Protein AF-A0A2V4DTX3-F1 (afdb_monomer_lite)

Structure (mmCIF, N/CA/C/O backbone):
data_AF-A0A2V4DTX3-F1
#
_entry.id   AF-A0A2V4DTX3-F1
#
loop_
_atom_site.group_PDB
_atom_site.id
_atom_site.type_symbol
_atom_site.label_atom_id
_atom_site.label_alt_id
_atom_site.label_comp_id
_atom_site.label_asym_id
_atom_site.label_entity_id
_atom_site.label_seq_id
_atom_site.pdbx_PDB_ins_code
_atom_site.Cartn_x
_atom_site.Cartn_y
_atom_site.Cartn_z
_atom_site.occupancy
_atom_site.B_iso_or_equiv
_atom_site.auth_seq_id
_atom_site.auth_comp_id
_atom_site.auth_asym_id
_atom_site.auth_atom_id
_atom_site.pdbx_PDB_model_num
ATOM 1 N N . MET A 1 1 ? -13.072 -30.978 7.546 1.00 42.16 1 MET A N 1
ATOM 2 C CA . MET A 1 1 ? -12.257 -29.794 7.892 1.00 42.16 1 MET A CA 1
ATOM 3 C C . MET A 1 1 ? -13.135 -28.578 7.645 1.00 42.16 1 MET A C 1
ATOM 5 O O . MET A 1 1 ? -13.611 -28.430 6.529 1.00 42.16 1 MET A O 1
ATOM 9 N N . GLY A 1 2 ? -13.506 -27.844 8.697 1.00 48.59 2 GLY A N 1
ATOM 10 C CA . GLY A 1 2 ? -14.515 -26.782 8.617 1.00 48.59 2 GLY A CA 1
ATOM 11 C C . GLY A 1 2 ? -14.026 -25.596 7.789 1.00 48.59 2 GLY A C 1
ATOM 12 O O . GLY A 1 2 ? -12.888 -25.165 7.942 1.00 48.59 2 GLY A O 1
ATOM 13 N N . ASN A 1 3 ? -14.885 -25.094 6.907 1.00 57.97 3 ASN A N 1
ATOM 14 C CA . ASN A 1 3 ? -14.636 -23.894 6.121 1.00 57.97 3 ASN A CA 1
ATOM 15 C C . ASN A 1 3 ? -14.630 -22.687 7.076 1.00 57.97 3 ASN A C 1
ATOM 17 O O . ASN A 1 3 ? -15.681 -22.321 7.603 1.00 57.97 3 ASN A O 1
ATOM 21 N N . VAL A 1 4 ? -13.461 -22.110 7.368 1.00 64.38 4 VAL A N 1
ATOM 22 C CA . VAL A 1 4 ? -13.386 -20.865 8.143 1.00 64.38 4 VAL A CA 1
ATOM 23 C C . VAL A 1 4 ? -13.769 -19.740 7.193 1.00 64.38 4 VAL A C 1
ATOM 25 O O . VAL A 1 4 ? -12.956 -19.286 6.392 1.00 64.38 4 VAL A O 1
ATOM 28 N N . ALA A 1 5 ? -15.031 -19.321 7.240 1.00 69.94 5 ALA A N 1
ATOM 29 C CA . ALA A 1 5 ? -15.463 -18.136 6.520 1.00 69.94 5 ALA A CA 1
ATOM 30 C C . ALA A 1 5 ? -14.738 -16.920 7.115 1.00 69.94 5 ALA A C 1
ATOM 32 O O . ALA A 1 5 ? -14.965 -16.549 8.268 1.00 69.94 5 ALA A O 1
ATOM 33 N N . PHE A 1 6 ? -13.837 -16.318 6.341 1.00 78.69 6 PHE A N 1
ATOM 34 C CA . PHE A 1 6 ? -13.196 -15.070 6.730 1.00 78.69 6 PHE A CA 1
ATOM 35 C C . PHE A 1 6 ? -14.216 -13.935 6.667 1.00 78.69 6 PHE A C 1
ATOM 37 O O . PHE A 1 6 ? -14.884 -13.724 5.654 1.00 78.69 6 PHE A O 1
ATOM 44 N N . LYS A 1 7 ? -14.353 -13.216 7.780 1.00 91.44 7 LYS A N 1
ATOM 45 C CA . LYS A 1 7 ? -15.274 -12.089 7.907 1.00 91.44 7 LYS A CA 1
ATOM 46 C C . LYS A 1 7 ? -14.703 -10.856 7.206 1.00 91.44 7 LYS A C 1
ATOM 48 O O . LYS A 1 7 ? -13.516 -10.573 7.345 1.00 91.44 7 LYS A O 1
ATOM 53 N N . ILE A 1 8 ? -15.560 -10.122 6.501 1.00 94.75 8 ILE A N 1
ATOM 54 C CA . ILE A 1 8 ? -15.244 -8.813 5.920 1.00 94.75 8 ILE A CA 1
ATOM 55 C C . ILE A 1 8 ? -15.893 -7.740 6.786 1.00 94.75 8 ILE A C 1
ATOM 57 O O . ILE A 1 8 ? -17.085 -7.823 7.086 1.00 94.75 8 ILE A O 1
ATOM 61 N N . GLU A 1 9 ? -15.117 -6.740 7.190 1.00 96.69 9 GLU A N 1
ATOM 62 C CA . GLU A 1 9 ? -15.584 -5.615 8.000 1.00 96.69 9 GLU A CA 1
ATOM 63 C C . GLU A 1 9 ? -15.115 -4.295 7.394 1.00 96.69 9 GLU A C 1
ATOM 65 O O . GLU A 1 9 ? -13.954 -4.165 7.020 1.00 96.69 9 GLU A O 1
ATOM 70 N N . VAL A 1 10 ? -15.998 -3.299 7.347 1.00 97.12 10 VAL A N 1
ATOM 71 C CA . VAL A 1 10 ? -15.626 -1.919 7.016 1.00 97.12 10 VAL A CA 1
ATOM 72 C C . VAL A 1 10 ? -15.450 -1.145 8.321 1.00 97.12 10 VAL A C 1
ATOM 74 O O . VAL A 1 10 ? -16.322 -1.200 9.191 1.00 97.12 10 VAL A O 1
ATOM 77 N N . LYS A 1 11 ? -14.322 -0.453 8.485 1.00 97.19 11 LYS A N 1
ATOM 78 C CA . LYS A 1 11 ? -13.962 0.305 9.692 1.00 97.19 11 LYS A CA 1
ATOM 79 C C . LYS A 1 11 ? -13.535 1.728 9.333 1.00 97.19 11 LYS A C 1
ATOM 81 O O . LYS A 1 11 ? -12.958 1.918 8.264 1.00 97.19 11 LYS A O 1
ATOM 86 N N . PRO A 1 12 ? -13.792 2.724 10.198 1.00 97.69 12 PRO A N 1
ATOM 87 C CA . PRO A 1 12 ? -13.219 4.052 10.019 1.00 97.69 12 PRO A CA 1
ATOM 88 C C . PRO A 1 12 ? -11.695 3.986 10.155 1.00 97.69 12 PRO A C 1
ATOM 90 O O . PRO A 1 12 ? -11.177 3.143 10.897 1.00 97.69 12 PRO A O 1
ATOM 93 N N . TYR A 1 13 ? -10.990 4.871 9.453 1.00 97.56 13 TYR A N 1
ATOM 94 C CA . TYR A 1 13 ? -9.539 4.990 9.545 1.00 97.56 13 TYR A CA 1
ATOM 95 C C . TYR A 1 13 ? -9.045 5.160 10.988 1.00 97.56 13 TYR A C 1
ATOM 97 O O . TYR A 1 13 ? -9.677 5.779 11.845 1.00 97.56 13 TYR A O 1
ATOM 105 N N . SER A 1 14 ? -7.862 4.604 11.230 1.00 96.31 14 SER A N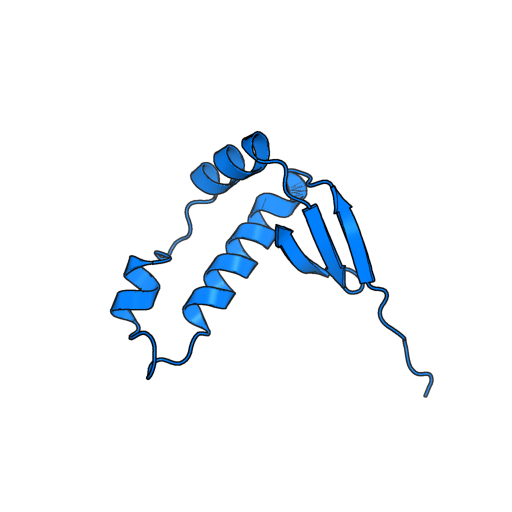 1
ATOM 106 C CA . SER A 1 14 ? -7.0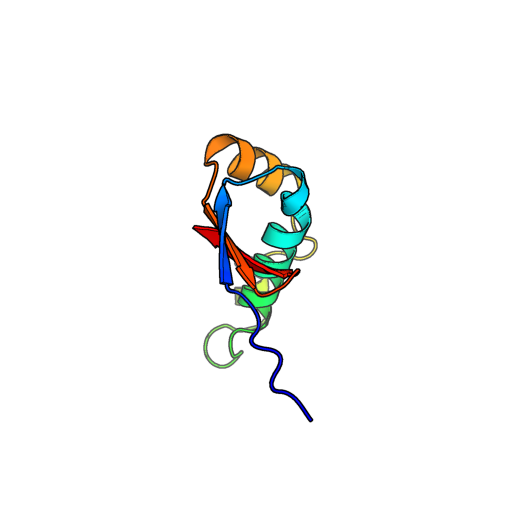54 4.849 12.414 1.00 96.31 14 SER A CA 1
ATOM 107 C C . SER A 1 14 ? -5.607 5.013 11.971 1.00 96.31 14 SER A C 1
ATOM 109 O O . SER A 1 14 ? -5.120 4.225 11.160 1.00 96.31 14 SER A O 1
ATOM 111 N N . SER A 1 15 ? -4.901 5.986 12.548 1.00 96.19 15 SER A N 1
ATOM 112 C CA . SER A 1 15 ? -3.493 6.256 12.232 1.00 96.19 15 SER A CA 1
ATOM 113 C C . SER A 1 15 ? -2.550 5.083 12.509 1.00 96.19 15 SER A C 1
ATOM 115 O O . SER A 1 15 ? -1.454 5.026 11.958 1.00 96.19 15 SER A O 1
ATOM 117 N N . LEU A 1 16 ? -3.002 4.085 13.273 1.00 96.38 16 LEU A N 1
ATOM 118 C CA . LEU A 1 16 ? -2.297 2.817 13.462 1.00 96.38 16 LEU A CA 1
ATOM 119 C C . LEU A 1 16 ? -2.147 2.003 12.163 1.00 96.38 16 LEU A C 1
ATOM 121 O O . LEU A 1 16 ? -1.245 1.178 12.076 1.00 96.38 16 LEU A O 1
ATOM 125 N N . TYR A 1 17 ? -2.994 2.241 11.155 1.00 96.81 17 TYR A N 1
ATOM 126 C CA . TYR A 1 17 ? -2.987 1.522 9.875 1.00 96.81 17 TYR A CA 1
ATOM 127 C C . TYR A 1 17 ? -2.225 2.248 8.761 1.00 96.81 17 TYR A C 1
ATOM 129 O O . TYR A 1 17 ? -2.207 1.764 7.635 1.00 96.81 17 TYR A O 1
ATOM 137 N N . VAL A 1 18 ? -1.588 3.394 9.028 1.00 97.25 18 VAL A N 1
ATOM 138 C CA . VAL A 1 18 ? -0.901 4.185 7.986 1.00 97.25 18 VAL A CA 1
ATOM 139 C C . VAL A 1 18 ? 0.139 3.362 7.238 1.00 97.25 18 VAL A C 1
ATOM 141 O O . VAL A 1 18 ? 0.164 3.389 6.009 1.00 97.25 18 VAL A O 1
ATOM 144 N N . THR A 1 19 ? 0.965 2.609 7.965 1.00 96.31 19 THR A N 1
ATOM 145 C CA . THR A 1 19 ? 1.983 1.745 7.361 1.00 96.31 19 THR A CA 1
ATOM 146 C C . THR A 1 19 ? 1.338 0.653 6.512 1.00 96.31 19 THR A C 1
ATOM 148 O O . THR A 1 19 ? 1.701 0.509 5.353 1.00 96.31 19 THR A O 1
ATOM 151 N N . GLU A 1 20 ? 0.315 -0.040 7.025 1.00 96.81 20 GLU A N 1
ATOM 152 C CA . GLU A 1 20 ? -0.384 -1.090 6.266 1.00 96.81 20 GLU A CA 1
ATOM 153 C C . GLU A 1 20 ? -1.076 -0.551 5.007 1.00 96.81 20 GLU A C 1
ATOM 155 O O . GLU A 1 20 ? -1.036 -1.199 3.964 1.00 96.81 20 GLU A O 1
ATOM 160 N N . ILE A 1 21 ? -1.689 0.635 5.075 1.00 97.31 21 ILE A N 1
ATOM 161 C CA . ILE A 1 21 ? -2.309 1.302 3.921 1.00 97.31 21 ILE A CA 1
ATOM 162 C C . ILE A 1 21 ? -1.245 1.654 2.875 1.00 97.31 21 ILE A C 1
ATOM 164 O O . ILE A 1 21 ? -1.439 1.397 1.686 1.00 97.31 21 ILE A O 1
ATOM 168 N N . CYS A 1 22 ? -0.131 2.237 3.319 1.00 97.00 22 CYS A N 1
ATOM 169 C CA . CYS A 1 22 ? 0.975 2.647 2.463 1.00 97.00 22 CYS A CA 1
ATOM 170 C C . CYS A 1 22 ? 1.617 1.438 1.764 1.00 97.00 22 CYS A C 1
ATOM 172 O O . CYS A 1 22 ? 1.782 1.450 0.544 1.00 97.00 22 CYS A O 1
ATOM 174 N N . ASP A 1 23 ? 1.878 0.366 2.512 1.00 96.44 23 ASP A N 1
ATOM 175 C CA . ASP A 1 23 ? 2.443 -0.883 1.997 1.00 96.44 23 ASP A CA 1
ATOM 176 C C . ASP A 1 23 ? 1.486 -1.583 1.034 1.00 96.44 23 ASP A C 1
ATOM 178 O O . ASP A 1 23 ? 1.911 -2.072 -0.015 1.00 96.44 23 ASP A O 1
ATOM 182 N N . LEU A 1 24 ? 0.188 -1.615 1.360 1.00 96.81 24 LEU A N 1
ATOM 183 C CA . LEU A 1 24 ? -0.838 -2.185 0.492 1.00 96.81 24 LEU A CA 1
ATOM 184 C C . LEU A 1 24 ? -0.909 -1.425 -0.833 1.00 96.81 24 LEU A C 1
ATOM 186 O O . LEU A 1 24 ? -0.934 -2.050 -1.894 1.00 96.81 24 LEU A O 1
ATOM 190 N N . PHE A 1 25 ? -0.917 -0.091 -0.787 1.00 96.94 25 PHE A N 1
ATOM 191 C CA . PHE A 1 25 ? -0.934 0.738 -1.988 1.00 96.94 25 PHE A CA 1
ATOM 192 C C . PHE A 1 25 ? 0.325 0.520 -2.834 1.00 96.94 25 PHE A C 1
ATOM 194 O O . PHE A 1 25 ? 0.211 0.216 -4.021 1.00 96.94 25 PHE A O 1
ATOM 201 N N . HIS A 1 26 ? 1.509 0.611 -2.221 1.00 96.75 26 HIS A N 1
ATOM 202 C CA . HIS A 1 26 ? 2.793 0.417 -2.902 1.00 96.75 26 HIS A CA 1
ATOM 203 C C . HIS A 1 26 ? 2.874 -0.965 -3.554 1.00 96.75 26 HIS A C 1
ATOM 205 O O . HIS A 1 26 ? 3.093 -1.069 -4.761 1.00 96.75 26 HIS A O 1
ATOM 211 N N . SER A 1 27 ? 2.553 -2.016 -2.796 1.00 95.62 27 SER A N 1
ATOM 212 C CA . SER A 1 27 ? 2.532 -3.391 -3.302 1.00 95.62 27 SER A CA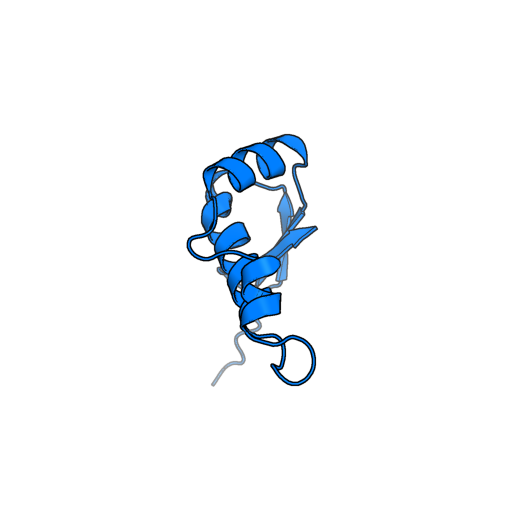 1
ATOM 213 C C . SER A 1 27 ? 1.549 -3.565 -4.457 1.00 95.62 27 SER A C 1
ATOM 215 O O . SER A 1 27 ? 1.839 -4.293 -5.401 1.00 95.62 27 SER A O 1
ATOM 217 N N . THR A 1 28 ? 0.396 -2.890 -4.410 1.00 96.62 28 THR A N 1
ATOM 218 C CA . THR A 1 28 ? -0.609 -2.966 -5.477 1.00 96.62 28 THR A CA 1
ATOM 219 C C . THR A 1 28 ? -0.093 -2.347 -6.773 1.00 96.62 28 THR A C 1
ATOM 221 O O . THR A 1 28 ? -0.255 -2.961 -7.822 1.00 96.62 28 THR A O 1
ATOM 224 N N . ILE A 1 29 ? 0.570 -1.185 -6.716 1.00 97.06 29 ILE A N 1
ATOM 225 C CA . ILE A 1 29 ? 1.164 -0.541 -7.901 1.00 97.06 29 ILE A CA 1
ATOM 226 C C . ILE A 1 29 ? 2.281 -1.404 -8.500 1.00 97.06 29 ILE A C 1
ATOM 228 O O . ILE A 1 29 ? 2.312 -1.634 -9.708 1.00 97.06 29 ILE A O 1
ATOM 232 N N . HIS A 1 30 ? 3.163 -1.938 -7.656 1.00 96.81 30 HIS A N 1
ATOM 233 C CA . HIS A 1 30 ? 4.307 -2.751 -8.089 1.00 96.81 30 HIS A CA 1
ATOM 234 C C . HIS A 1 30 ? 3.943 -4.168 -8.554 1.00 96.81 30 HIS A C 1
ATOM 236 O O . HIS A 1 30 ? 4.763 -4.841 -9.192 1.00 96.81 30 HIS A O 1
ATOM 242 N N . ALA A 1 31 ? 2.723 -4.618 -8.252 1.00 97.38 31 ALA A N 1
ATOM 243 C CA . ALA A 1 31 ? 2.160 -5.880 -8.719 1.00 97.38 31 ALA A CA 1
ATOM 244 C C . ALA A 1 31 ? 1.394 -5.759 -10.047 1.00 97.38 31 ALA A C 1
ATOM 246 O O . ALA A 1 31 ? 1.000 -6.789 -10.595 1.00 97.38 31 ALA A O 1
ATOM 247 N N . ILE A 1 32 ? 1.173 -4.544 -10.571 1.00 97.56 32 ILE A N 1
ATOM 248 C CA . ILE A 1 32 ? 0.565 -4.378 -11.897 1.00 97.56 32 ILE A CA 1
ATOM 249 C C . ILE A 1 32 ? 1.476 -5.033 -12.943 1.00 97.56 32 ILE A C 1
ATOM 251 O O . ILE A 1 32 ? 2.705 -4.986 -12.836 1.00 97.56 32 ILE A O 1
ATOM 255 N N . ASP A 1 33 ? 0.863 -5.664 -13.943 1.00 97.88 33 ASP A N 1
ATOM 256 C CA . ASP A 1 33 ? 1.583 -6.305 -15.038 1.00 97.88 33 ASP A CA 1
ATOM 257 C C . ASP A 1 33 ? 2.531 -5.309 -15.729 1.00 97.88 33 ASP A C 1
ATOM 259 O O . ASP A 1 33 ? 2.152 -4.173 -16.042 1.00 97.88 33 ASP A O 1
ATOM 263 N N . THR A 1 34 ? 3.773 -5.736 -15.961 1.00 97.00 34 THR A N 1
ATOM 264 C CA . THR A 1 34 ? 4.799 -4.908 -16.600 1.00 97.00 34 THR A CA 1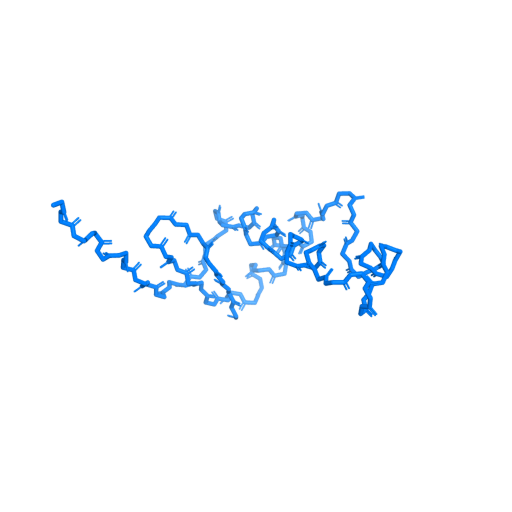
ATOM 265 C C . THR A 1 34 ? 4.540 -4.645 -18.075 1.00 97.00 34 THR A C 1
ATOM 267 O O . THR A 1 34 ? 5.112 -3.702 -18.619 1.00 97.00 34 THR A O 1
ATOM 270 N N . ASP A 1 35 ? 3.660 -5.431 -18.696 1.00 97.62 35 ASP A N 1
ATOM 271 C CA . ASP A 1 35 ? 3.179 -5.178 -20.054 1.00 97.62 35 ASP A CA 1
ATOM 272 C C . ASP A 1 35 ? 2.219 -3.972 -20.110 1.00 97.62 35 ASP A C 1
ATOM 274 O O . ASP A 1 35 ? 2.011 -3.400 -21.180 1.00 97.62 35 ASP A O 1
ATOM 278 N N . ILE A 1 36 ? 1.650 -3.560 -18.965 1.00 97.81 36 ILE A N 1
ATOM 279 C CA . ILE A 1 36 ? 0.780 -2.376 -18.839 1.00 97.81 36 ILE A CA 1
ATOM 280 C C . ILE A 1 36 ? 1.572 -1.171 -18.323 1.00 97.81 36 ILE A C 1
ATOM 282 O O . ILE A 1 36 ? 1.485 -0.092 -18.904 1.00 97.81 36 ILE A O 1
ATOM 286 N N . TYR A 1 37 ? 2.332 -1.352 -17.238 1.00 97.69 37 TYR A N 1
ATOM 287 C CA . TYR A 1 37 ? 3.224 -0.328 -16.691 1.00 97.69 37 TYR A CA 1
ATOM 288 C C . TYR A 1 37 ? 4.601 -0.921 -16.455 1.00 97.69 37 TYR A C 1
ATOM 290 O O . TYR A 1 37 ? 4.772 -1.770 -15.580 1.00 97.69 37 TYR A O 1
ATOM 298 N N . SER A 1 38 ? 5.601 -0.424 -17.173 1.00 97.88 38 SER A N 1
ATOM 299 C CA . SER A 1 38 ? 6.991 -0.812 -16.965 1.00 97.88 38 SER A CA 1
ATOM 300 C C . SER A 1 38 ? 7.440 -0.539 -15.526 1.00 97.88 38 SER A C 1
ATOM 302 O O . SER A 1 38 ? 6.878 0.293 -14.812 1.00 97.88 38 SER A O 1
ATOM 304 N N . LYS A 1 39 ? 8.526 -1.184 -15.092 1.00 97.56 39 LYS A N 1
ATOM 305 C CA . LYS A 1 39 ? 9.078 -0.952 -13.747 1.00 97.56 39 LYS A CA 1
ATOM 306 C C . LYS A 1 39 ? 9.453 0.509 -13.483 1.00 97.56 39 LYS A C 1
ATOM 308 O O . LYS A 1 39 ? 9.294 0.975 -12.361 1.00 97.56 39 LYS A O 1
ATOM 313 N N . ALA A 1 40 ? 9.888 1.243 -14.507 1.00 97.69 40 ALA A N 1
ATOM 314 C CA . ALA A 1 40 ? 10.180 2.668 -14.378 1.00 97.69 40 ALA A CA 1
ATOM 315 C C . ALA A 1 40 ? 8.909 3.506 -14.159 1.00 97.69 40 ALA A C 1
ATOM 317 O O . ALA A 1 40 ? 8.930 4.443 -13.367 1.00 97.69 40 ALA A O 1
ATOM 318 N N . GLU A 1 41 ? 7.799 3.161 -14.816 1.00 98.00 41 GLU A N 1
ATOM 319 C CA . GLU A 1 41 ? 6.508 3.833 -14.617 1.00 98.00 41 GLU A CA 1
ATOM 320 C C . GLU A 1 41 ? 5.896 3.491 -13.256 1.00 98.00 41 GLU A C 1
ATOM 322 O O . GLU A 1 41 ? 5.377 4.382 -12.585 1.00 98.00 41 GLU A O 1
ATOM 327 N N . GLN A 1 42 ? 6.015 2.235 -12.811 1.00 98.25 42 GLN A N 1
ATOM 328 C CA . GLN A 1 42 ? 5.609 1.818 -11.464 1.00 98.25 42 GLN A CA 1
ATOM 329 C C . GLN A 1 42 ? 6.373 2.600 -10.389 1.00 98.25 42 GLN A C 1
ATOM 331 O O . GLN A 1 42 ? 5.747 3.106 -9.463 1.00 98.25 42 GLN A O 1
ATOM 336 N N . GLU A 1 43 ? 7.692 2.777 -10.540 1.00 97.44 43 GLU A N 1
ATOM 337 C CA . GLU A 1 43 ? 8.483 3.583 -9.599 1.00 97.44 43 GLU A CA 1
ATOM 338 C C . GLU A 1 43 ? 8.224 5.088 -9.703 1.00 97.44 43 GLU A C 1
ATOM 340 O O . GLU A 1 43 ? 8.223 5.784 -8.692 1.00 97.44 43 GLU A O 1
ATOM 345 N N . ALA A 1 44 ? 7.964 5.615 -10.901 1.00 96.69 44 ALA A N 1
ATOM 346 C CA . ALA A 1 44 ? 7.569 7.014 -11.053 1.00 96.69 44 ALA A CA 1
ATOM 347 C C . ALA A 1 44 ? 6.207 7.295 -10.392 1.00 96.69 44 ALA A C 1
ATOM 349 O O . ALA A 1 44 ? 5.988 8.386 -9.865 1.00 96.69 44 ALA A O 1
ATOM 350 N N . TRP A 1 45 ? 5.300 6.313 -10.405 1.00 95.62 45 TRP A N 1
ATOM 351 C CA . TRP A 1 45 ? 3.996 6.407 -9.755 1.00 95.62 45 TRP A CA 1
ATOM 352 C C . TRP A 1 45 ? 4.089 6.188 -8.238 1.00 95.62 45 TRP A C 1
ATOM 354 O O . TRP A 1 45 ? 3.522 6.963 -7.464 1.00 95.62 45 TRP A O 1
ATOM 364 N N . CYS A 1 46 ? 4.800 5.155 -7.790 1.00 96.00 46 CYS A N 1
ATOM 365 C CA . CYS A 1 46 ? 4.942 4.821 -6.378 1.00 96.00 46 CYS A CA 1
ATOM 366 C C . CYS A 1 46 ? 6.408 4.529 -6.024 1.00 96.00 46 CYS A C 1
ATOM 368 O O . CYS A 1 46 ? 6.808 3.361 -6.019 1.00 96.00 46 CYS A O 1
ATOM 370 N N . PRO A 1 47 ? 7.188 5.582 -5.710 1.00 95.12 47 PRO A N 1
ATOM 371 C CA . PRO A 1 47 ? 8.614 5.458 -5.444 1.00 95.12 47 PRO A CA 1
ATOM 372 C C . PRO A 1 47 ? 8.939 4.569 -4.243 1.00 95.12 47 PRO A C 1
ATOM 374 O O . PRO A 1 47 ? 8.277 4.629 -3.202 1.00 95.12 47 PRO A O 1
ATOM 377 N N . THR A 1 48 ? 10.031 3.820 -4.360 1.00 95.19 48 THR A N 1
ATOM 378 C CA . THR A 1 48 ? 10.666 3.087 -3.260 1.00 95.19 48 THR A CA 1
ATOM 379 C C . THR A 1 48 ? 11.852 3.882 -2.675 1.00 95.19 48 THR A C 1
ATOM 381 O O . THR A 1 48 ? 12.763 4.245 -3.423 1.00 95.19 48 THR A O 1
ATOM 384 N N . PRO A 1 49 ? 11.922 4.121 -1.346 1.00 92.38 49 PRO A N 1
ATOM 385 C CA . PRO A 1 49 ? 10.961 3.718 -0.317 1.00 92.38 49 PRO A CA 1
ATOM 386 C C . PRO A 1 49 ? 9.722 4.624 -0.279 1.00 92.38 49 PRO A C 1
ATOM 388 O O . PRO A 1 49 ? 9.802 5.816 -0.574 1.00 92.38 49 PRO A O 1
ATOM 391 N N . ALA A 1 50 ? 8.594 4.066 0.162 1.00 91.69 50 ALA A N 1
ATOM 392 C CA . ALA A 1 50 ? 7.356 4.819 0.310 1.00 91.69 50 ALA A CA 1
ATOM 393 C C . ALA A 1 50 ? 7.458 5.898 1.412 1.00 91.69 50 ALA A C 1
ATOM 395 O O . ALA A 1 50 ? 8.040 5.675 2.477 1.00 91.69 50 ALA A O 1
ATOM 396 N N . ASP A 1 51 ? 6.867 7.074 1.174 1.00 93.56 51 ASP A N 1
ATOM 397 C CA . ASP A 1 51 ? 6.883 8.195 2.125 1.00 93.56 51 ASP A CA 1
ATOM 398 C C . ASP A 1 51 ? 5.746 8.086 3.155 1.00 93.56 51 ASP A C 1
ATOM 400 O O . ASP A 1 51 ? 4.677 8.691 3.024 1.00 93.56 51 ASP A O 1
ATOM 404 N N . TYR A 1 52 ? 5.986 7.329 4.226 1.00 94.31 52 TYR A N 1
ATOM 405 C CA . TYR A 1 52 ? 5.008 7.140 5.303 1.00 94.31 52 TYR A CA 1
ATOM 406 C C . TYR A 1 52 ? 4.571 8.446 5.986 1.00 94.31 52 TYR A C 1
ATOM 408 O O . TYR A 1 52 ? 3.463 8.512 6.517 1.00 94.31 52 TYR A O 1
ATOM 416 N N . GLN A 1 53 ? 5.401 9.496 5.983 1.00 95.81 53 GLN A N 1
ATOM 417 C CA . GLN A 1 53 ? 5.042 10.779 6.597 1.00 95.81 53 GLN A CA 1
ATOM 418 C C . GLN A 1 53 ? 4.056 11.556 5.727 1.00 95.81 53 GLN A C 1
ATOM 420 O O . GLN A 1 53 ? 3.108 12.153 6.246 1.00 95.81 53 GLN A O 1
ATOM 425 N N . MET A 1 54 ? 4.245 11.533 4.407 1.00 95.81 54 MET A N 1
ATOM 426 C CA . MET A 1 54 ? 3.261 12.058 3.463 1.00 95.81 54 MET A CA 1
ATOM 427 C C . MET A 1 54 ? 1.930 11.307 3.589 1.00 95.81 54 MET A C 1
ATOM 429 O O . MET A 1 54 ? 0.875 11.943 3.640 1.00 95.81 54 MET A O 1
ATOM 433 N 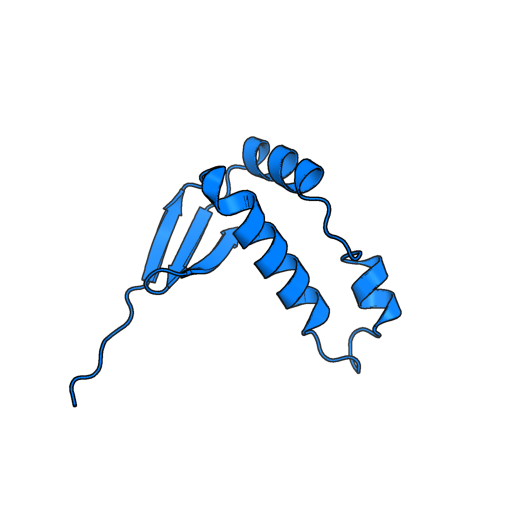N . TRP A 1 55 ? 1.972 9.975 3.688 1.00 96.50 55 TRP A N 1
ATOM 434 C CA . TRP A 1 55 ? 0.773 9.151 3.849 1.00 96.50 55 TRP A CA 1
ATOM 435 C C . TRP A 1 55 ? 0.049 9.407 5.168 1.00 96.50 55 TRP A C 1
ATOM 437 O O . TRP A 1 55 ? -1.162 9.604 5.135 1.00 96.50 55 TRP A O 1
ATOM 447 N N . LEU A 1 56 ? 0.760 9.506 6.297 1.00 97.69 56 LEU A N 1
ATOM 448 C CA . LEU A 1 56 ? 0.165 9.880 7.585 1.00 97.69 56 LEU A CA 1
ATOM 449 C C . LEU A 1 56 ? -0.612 11.196 7.467 1.00 97.69 56 LEU A C 1
ATOM 451 O O . LEU A 1 56 ? -1.799 11.242 7.772 1.00 97.69 56 LEU A O 1
ATOM 455 N N . LYS A 1 57 ? 0.029 12.250 6.941 1.00 97.75 57 LYS A N 1
ATOM 456 C CA . LYS A 1 57 ? -0.606 13.568 6.769 1.00 97.75 57 LYS A CA 1
ATOM 457 C C . LYS A 1 57 ? -1.833 13.503 5.863 1.00 97.75 57 LYS A C 1
ATOM 459 O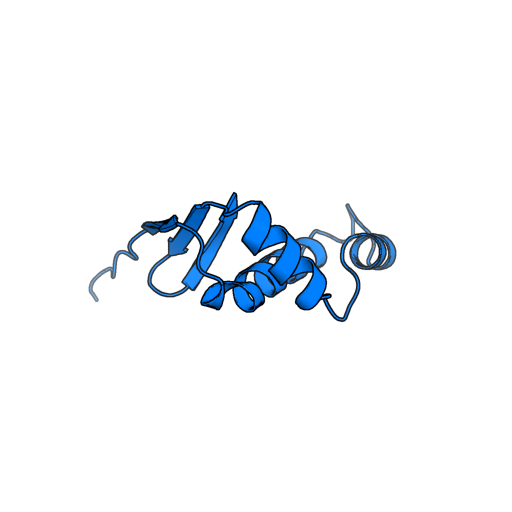 O . LYS A 1 57 ? -2.851 14.125 6.157 1.00 97.75 57 LYS A O 1
ATOM 464 N N . ARG A 1 58 ? -1.737 12.767 4.752 1.00 96.75 58 ARG A N 1
ATOM 465 C CA . ARG A 1 58 ? -2.848 12.589 3.813 1.00 96.75 58 ARG A CA 1
ATOM 466 C C . ARG A 1 58 ? -4.018 11.876 4.486 1.00 96.75 58 ARG A C 1
ATOM 468 O O . ARG A 1 58 ? -5.132 12.379 4.404 1.00 96.75 58 ARG A O 1
ATOM 475 N N . LEU A 1 59 ? -3.768 10.743 5.138 1.00 97.75 59 LEU A N 1
ATOM 476 C CA . LEU A 1 59 ? -4.798 9.888 5.729 1.00 97.75 59 LEU A CA 1
ATOM 477 C C . LEU A 1 59 ? -5.437 10.523 6.966 1.00 97.75 59 LEU A C 1
ATOM 479 O O . LEU A 1 59 ? -6.652 10.439 7.120 1.00 97.75 59 LEU A O 1
ATOM 483 N N . ASP A 1 60 ? -4.660 11.237 7.783 1.00 97.00 60 ASP A N 1
ATOM 484 C CA . ASP A 1 60 ? -5.197 12.012 8.904 1.00 97.00 60 ASP A CA 1
ATOM 485 C C . ASP A 1 60 ? -6.135 13.128 8.429 1.00 97.00 60 ASP A C 1
ATOM 487 O O . ASP A 1 60 ? -7.101 13.448 9.121 1.00 97.00 60 ASP A O 1
ATOM 491 N N . ASN A 1 61 ? -5.899 13.681 7.236 1.00 97.75 61 ASN A N 1
ATOM 492 C CA . ASN A 1 61 ? -6.775 14.680 6.634 1.00 97.75 61 ASN A CA 1
ATOM 493 C C . ASN A 1 61 ? -7.992 14.065 5.919 1.00 97.75 61 ASN A C 1
ATOM 495 O O . ASN A 1 61 ? -9.094 14.591 6.037 1.00 97.75 61 ASN A O 1
ATOM 499 N N . THR A 1 62 ? -7.817 12.979 5.158 1.00 97.19 62 THR A N 1
ATOM 500 C CA . THR A 1 62 ? -8.906 12.394 4.353 1.00 97.19 62 THR A CA 1
ATOM 501 C C . THR A 1 62 ? -9.785 11.416 5.123 1.00 97.19 62 THR A C 1
ATOM 503 O O . THR A 1 62 ? -10.917 11.204 4.705 1.00 97.19 62 THR A O 1
ATOM 506 N N . GLN A 1 63 ? -9.286 10.831 6.219 1.00 97.62 63 GLN A N 1
ATOM 507 C CA . GLN A 1 63 ? -10.004 9.893 7.094 1.00 97.62 63 GLN A CA 1
ATOM 508 C C . GLN A 1 63 ? -10.774 8.808 6.307 1.00 97.62 63 GLN A C 1
ATOM 510 O O . GLN A 1 63 ? -12.002 8.741 6.404 1.00 97.62 63 GLN A O 1
ATOM 515 N N . PRO A 1 64 ? -10.087 7.979 5.493 1.00 97.56 64 PRO A N 1
ATOM 516 C CA . PRO A 1 64 ? -10.765 7.034 4.610 1.00 97.56 64 PRO A CA 1
ATOM 517 C C . PRO A 1 64 ? -11.486 5.919 5.378 1.00 97.56 64 PRO A C 1
ATOM 519 O O . PRO A 1 64 ? -11.234 5.655 6.558 1.00 97.56 64 PRO A O 1
ATOM 522 N N . TRP A 1 65 ? -12.351 5.195 4.680 1.00 98.38 65 TRP A N 1
ATOM 523 C CA . TRP A 1 65 ? -12.856 3.914 5.154 1.00 98.38 65 TRP A CA 1
ATOM 524 C C . TRP A 1 65 ? -11.854 2.810 4.841 1.00 98.38 65 TRP A C 1
ATOM 526 O O . TRP A 1 65 ? -11.207 2.819 3.800 1.00 98.38 65 TRP A O 1
ATOM 536 N N . MET A 1 66 ? -11.743 1.833 5.733 1.00 97.81 66 MET A N 1
ATOM 537 C CA . MET A 1 66 ? -10.863 0.675 5.595 1.00 97.81 66 MET A CA 1
ATOM 538 C C . MET A 1 66 ? -11.688 -0.603 5.520 1.00 97.81 66 MET A C 1
ATOM 540 O O . MET A 1 66 ? -12.680 -0.748 6.232 1.00 97.81 66 MET A O 1
ATOM 544 N N . VAL A 1 67 ? -11.247 -1.561 4.713 1.00 97.62 67 VAL A N 1
ATOM 545 C CA . VAL A 1 67 ? -11.815 -2.909 4.651 1.00 97.62 67 VAL A CA 1
ATOM 546 C C . VAL A 1 67 ? -10.841 -3.883 5.297 1.00 97.62 67 VAL A C 1
ATOM 548 O O . VAL A 1 67 ? -9.703 -4.018 4.850 1.00 97.62 67 VAL A O 1
ATOM 551 N N . ILE A 1 68 ? -11.297 -4.587 6.328 1.00 96.38 68 ILE A N 1
ATOM 552 C CA . ILE A 1 68 ? -10.558 -5.648 7.009 1.00 96.38 68 ILE A CA 1
ATOM 553 C C . ILE A 1 68 ? -11.120 -7.004 6.575 1.00 96.38 68 ILE A C 1
ATOM 555 O O . ILE A 1 68 ? -12.307 -7.278 6.760 1.00 96.38 68 ILE A O 1
ATOM 559 N N . PHE A 1 69 ? -10.263 -7.863 6.022 1.00 94.88 69 PHE A N 1
ATOM 560 C CA . PHE A 1 69 ? -10.564 -9.264 5.722 1.00 94.88 69 PHE A CA 1
ATOM 561 C C . PHE A 1 69 ? -9.901 -10.151 6.781 1.00 94.88 69 PHE A C 1
ATOM 563 O O . PHE A 1 69 ? -8.674 -10.282 6.835 1.00 94.88 69 PHE A O 1
ATOM 570 N N . GLY A 1 70 ? -10.707 -10.734 7.669 1.00 92.12 70 GLY A N 1
ATOM 571 C CA . GLY A 1 70 ? -10.217 -11.430 8.856 1.00 92.12 70 GLY A CA 1
ATOM 572 C C . GLY A 1 70 ? -9.502 -10.464 9.804 1.00 92.12 70 GLY A C 1
ATOM 573 O O . GLY A 1 70 ? -10.149 -9.713 10.526 1.00 92.12 70 GLY A O 1
ATOM 574 N N . SER A 1 71 ? -8.170 -10.487 9.797 1.00 89.81 71 SER A N 1
ATOM 575 C CA . SER A 1 71 ? -7.315 -9.619 10.620 1.00 89.81 71 SER A CA 1
ATOM 576 C C . SER A 1 71 ? -6.372 -8.736 9.799 1.00 89.81 71 SER A C 1
ATOM 578 O O . SER A 1 71 ? -5.433 -8.181 10.359 1.00 89.81 71 SER A O 1
ATOM 580 N N . ARG A 1 72 ? -6.561 -8.659 8.476 1.00 92.44 72 ARG A N 1
ATOM 581 C CA . ARG A 1 72 ? -5.671 -7.929 7.565 1.00 92.44 72 ARG A CA 1
ATOM 582 C C . ARG A 1 72 ? -6.427 -6.822 6.852 1.00 92.44 72 ARG A C 1
ATOM 584 O O . ARG A 1 72 ? -7.555 -7.042 6.407 1.00 92.44 72 ARG A O 1
ATOM 591 N N . LEU A 1 73 ? -5.787 -5.670 6.692 1.00 96.19 73 LEU A N 1
ATOM 592 C CA . LEU A 1 73 ? -6.253 -4.648 5.768 1.00 96.19 73 LEU A CA 1
ATOM 593 C C . LEU A 1 73 ? -6.245 -5.202 4.333 1.00 96.19 73 LEU A C 1
ATOM 595 O O . LEU A 1 73 ? -5.236 -5.725 3.864 1.00 96.19 73 LEU A O 1
ATOM 599 N N . ALA A 1 74 ? -7.384 -5.098 3.655 1.00 96.00 74 ALA A N 1
ATOM 600 C CA . ALA A 1 74 ? -7.578 -5.563 2.283 1.00 96.00 74 ALA A CA 1
ATOM 601 C C . ALA A 1 74 ? -7.847 -4.418 1.293 1.00 96.00 74 ALA A C 1
ATOM 603 O O . ALA A 1 74 ? -7.720 -4.611 0.088 1.00 96.00 74 ALA A O 1
ATOM 604 N N . GLY A 1 75 ? -8.215 -3.231 1.782 1.00 96.38 75 GLY A N 1
ATOM 605 C CA . GLY A 1 75 ? -8.468 -2.059 0.948 1.00 96.38 75 GLY A CA 1
ATOM 606 C C . GLY A 1 75 ? -8.860 -0.833 1.766 1.00 96.38 75 GLY A C 1
ATOM 607 O O . GLY A 1 75 ? -9.134 -0.940 2.962 1.00 96.38 75 GLY A O 1
ATOM 608 N N . PHE A 1 76 ? -8.892 0.327 1.114 1.00 97.38 76 PHE A N 1
ATOM 609 C CA . PHE A 1 76 ? -9.330 1.594 1.699 1.00 97.38 76 PHE A CA 1
ATOM 610 C C . PHE A 1 76 ? -9.905 2.529 0.619 1.00 97.38 76 PHE A C 1
ATOM 612 O O . PHE A 1 76 ? -9.570 2.363 -0.557 1.00 97.38 76 PHE A O 1
ATOM 619 N N . ILE A 1 77 ? -10.767 3.481 1.004 1.00 94.94 77 ILE A N 1
ATOM 620 C CA . ILE A 1 77 ? -11.334 4.514 0.112 1.00 94.94 77 ILE A CA 1
ATOM 621 C C . ILE A 1 77 ? -11.634 5.826 0.835 1.00 94.94 77 ILE A C 1
ATOM 623 O O . ILE A 1 77 ? -12.176 5.774 1.963 1.00 94.94 77 ILE A O 1
#

Secondary structure (DSSP, 8-state):
-----PPEEEEE--GGGHHHHHHHHHHHHHTS-TTTS-HHHHHHHSPSSP-HHHHHHHHHHH--EEEEETTEEEEE-

pLDDT: mean 93.55, std 10.4, range [42.16, 98.38]

Sequence (77 aa):
MGNVAFKIEVKPYSSLYVTEICDLFHSTIHAIDTDIYSKAEQEAWCPTPADYQMWLKRLDNTQPWMVIFGSRLAGFI

Foldseek 3Di:
DDDPQWDKDKDWDDLVCLVQQQCLVLVVLCPPDCVVPNPVRSCVVANPPHDSVVSSVVCVVVRWIFMDGRHGTDDTD

Organism: NCBI:txid1196095

Radius of gyration: 14.7 Å; chains: 1; bounding box: 27×44×34 Å